Protein AF-A0A7R9AMR2-F1 (afdb_monomer)

Organism: Timema shepardi (NCBI:txid629360)

pLDDT: mean 73.31, std 17.46, range [28.94, 96.31]

InterPro domains:
  IPR029526 PiggyBac transposable element-derived protein [PF13843] (117-168)
  IPR052638 PiggyBac transposable element-derived [PTHR47055] (2-168)

Radius of gyration: 31.3 Å; Cα contacts (8 Å, |Δi|>4): 90; chains: 1; bounding box: 68×80×59 Å

Sequence (169 aa):
MEAKVFMGPPANPLLSDEDSEDEDFINPDINHLSGNQLRATAELHTKHLQDTGIVSTITGEEDIPEGYLENVNTSDNENKSNRIKTITPCRKWQDMDLPLAPEPTWEQPEWLQNNYSPVEIFVMFFDNEVLELIVNCSNNYAFRKVTINDIKVFLGILLLRGYCSVPSY

Nearest PDB structures (foldseek):
  7odt-assembly1_a  TM=2.316E-01  e=4.210E+00  Homo sapiens

Structure (mmCIF, N/CA/C/O backbone):
data_AF-A0A7R9AMR2-F1
#
_entry.id   AF-A0A7R9AMR2-F1
#
loop_
_atom_site.group_PDB
_atom_site.id
_atom_site.type_symbol
_atom_site.label_atom_id
_atom_site.label_alt_id
_atom_site.label_comp_id
_atom_site.label_asym_id
_atom_site.label_entity_id
_atom_site.label_seq_id
_atom_site.pdbx_PDB_ins_code
_atom_site.Cartn_x
_atom_site.Cartn_y
_atom_site.Cartn_z
_atom_site.occupancy
_atom_site.B_iso_or_equiv
_atom_site.auth_seq_id
_atom_site.auth_comp_id
_atom_site.auth_asym_id
_atom_site.auth_atom_id
_atom_site.pdbx_PDB_model_num
ATOM 1 N N . MET A 1 1 ? -24.934 43.532 9.612 1.00 58.25 1 MET A N 1
ATOM 2 C CA . MET A 1 1 ? -23.864 43.409 10.622 1.00 58.25 1 MET A CA 1
ATOM 3 C C . MET A 1 1 ? -22.791 42.527 10.025 1.00 58.25 1 MET A C 1
ATOM 5 O O . MET A 1 1 ? -23.115 41.436 9.580 1.00 58.25 1 MET A O 1
ATOM 9 N N . GLU A 1 2 ? -21.569 43.036 9.918 1.00 75.38 2 GLU A N 1
ATOM 10 C CA . GLU A 1 2 ? -20.408 42.264 9.465 1.00 75.38 2 GLU A CA 1
ATOM 11 C C . GLU A 1 2 ? -19.606 41.903 10.719 1.00 75.38 2 GLU A C 1
ATOM 13 O O . GLU A 1 2 ? -19.231 42.798 11.484 1.00 75.38 2 GLU A O 1
ATOM 18 N N . ALA A 1 3 ? -19.402 40.608 10.946 1.00 77.12 3 ALA A N 1
ATOM 19 C CA . ALA A 1 3 ? -18.581 40.084 12.028 1.00 77.12 3 ALA A CA 1
ATOM 20 C C . ALA A 1 3 ? -17.415 39.313 11.409 1.00 77.12 3 ALA A C 1
ATOM 22 O O . ALA A 1 3 ? -17.620 38.496 10.511 1.00 77.12 3 ALA A O 1
ATOM 23 N N . LYS A 1 4 ? -16.196 39.611 11.853 1.00 84.06 4 LYS A N 1
ATOM 24 C CA . LYS A 1 4 ? -14.975 38.917 11.441 1.00 84.06 4 LYS A CA 1
ATOM 25 C C . LYS A 1 4 ? -14.335 38.298 12.666 1.00 84.06 4 LYS A C 1
ATOM 27 O O . LYS A 1 4 ? -14.217 38.964 13.688 1.00 84.06 4 LYS A O 1
ATOM 32 N N . VAL A 1 5 ? -13.941 37.041 12.545 1.00 82.81 5 VAL A N 1
ATOM 33 C CA . VAL A 1 5 ? -13.196 36.320 13.576 1.00 82.81 5 VAL A CA 1
ATOM 34 C C . VAL A 1 5 ? -11.755 36.224 13.104 1.00 82.81 5 VAL A C 1
ATOM 36 O O . VAL A 1 5 ? -11.506 35.792 11.979 1.00 82.81 5 VAL A O 1
ATOM 39 N N . PHE A 1 6 ? -10.824 36.660 13.943 1.00 83.50 6 PHE A N 1
ATOM 40 C CA . PHE A 1 6 ? -9.390 36.546 13.708 1.00 83.50 6 PHE A CA 1
ATOM 41 C C . PHE A 1 6 ? -8.820 35.529 14.689 1.00 83.50 6 PHE A C 1
ATOM 43 O O . PHE A 1 6 ? -9.077 35.632 15.881 1.00 83.50 6 PHE A O 1
ATOM 50 N N . MET A 1 7 ? -8.060 34.552 14.197 1.00 84.94 7 MET A N 1
ATOM 51 C CA . MET A 1 7 ? -7.305 33.623 15.041 1.00 84.94 7 MET A CA 1
ATOM 52 C C . MET A 1 7 ? -5.827 34.012 15.014 1.00 84.94 7 MET A C 1
ATOM 54 O O . MET A 1 7 ? -5.264 34.256 13.944 1.00 84.94 7 MET A O 1
ATOM 58 N N . GLY A 1 8 ? -5.215 34.100 16.190 1.00 82.12 8 GLY A N 1
ATOM 59 C CA . GLY A 1 8 ? -3.789 34.334 16.365 1.00 82.12 8 GLY A CA 1
ATOM 60 C C . GLY A 1 8 ? -2.956 33.097 16.011 1.00 82.12 8 GLY A C 1
ATOM 61 O O . GLY A 1 8 ? -3.486 31.991 15.886 1.00 82.12 8 GLY A O 1
ATOM 62 N N . PRO A 1 9 ? -1.634 33.255 15.837 1.00 83.00 9 PRO A N 1
ATOM 63 C CA . PRO A 1 9 ? -0.752 32.116 15.625 1.00 83.00 9 PRO A CA 1
ATOM 64 C C . PRO A 1 9 ? -0.742 31.194 16.863 1.00 83.00 9 PRO A C 1
ATOM 66 O O . PRO A 1 9 ? -0.790 31.687 17.994 1.00 83.00 9 PRO A O 1
ATOM 69 N N . PRO A 1 10 ? -0.642 29.864 16.685 1.00 80.12 10 PRO A N 1
ATOM 70 C CA . PRO A 1 10 ? -0.547 28.931 17.803 1.00 80.12 10 PRO A CA 1
ATOM 71 C C . PRO A 1 10 ? 0.753 29.148 18.594 1.00 80.12 10 PRO A C 1
ATOM 73 O O . PRO A 1 10 ? 1.783 29.528 18.036 1.00 80.12 10 PRO A O 1
ATOM 76 N N . ALA A 1 11 ? 0.728 28.855 19.898 1.00 79.44 11 ALA A N 1
ATOM 77 C CA . ALA A 1 11 ? 1.858 29.103 20.804 1.00 79.44 11 ALA A CA 1
ATOM 78 C C . ALA A 1 11 ? 3.147 28.348 20.422 1.00 79.44 11 ALA A C 1
ATOM 80 O O . ALA A 1 11 ? 4.248 28.826 20.693 1.00 79.44 11 ALA A O 1
ATOM 81 N N . ASN A 1 12 ? 3.023 27.173 19.795 1.00 77.94 12 ASN A N 1
ATOM 82 C CA . ASN A 1 12 ? 4.152 26.443 19.228 1.00 77.94 12 ASN A CA 1
ATOM 83 C C . ASN A 1 12 ? 3.780 25.869 17.849 1.00 77.94 12 ASN A C 1
ATOM 85 O O . ASN A 1 12 ? 3.065 24.868 17.791 1.00 77.94 12 ASN A O 1
ATOM 89 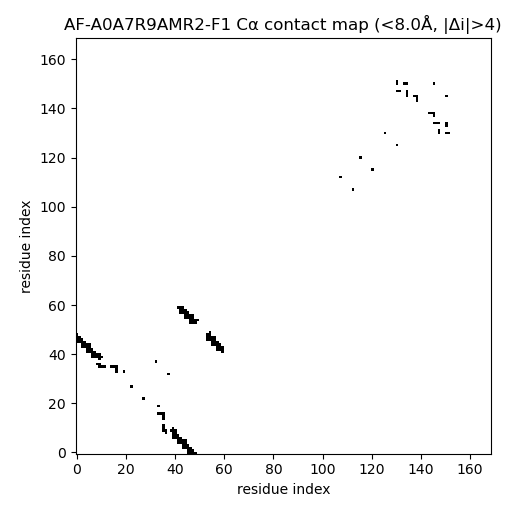N N . PRO A 1 13 ? 4.270 26.458 16.746 1.00 68.12 13 PRO A N 1
ATOM 90 C CA . PRO A 1 13 ? 3.924 26.027 15.393 1.00 68.12 13 PRO A CA 1
ATOM 91 C C . PRO A 1 13 ? 4.578 24.698 14.983 1.00 68.12 13 PRO A C 1
ATOM 93 O O . PRO A 1 13 ? 4.214 24.142 13.956 1.00 68.12 13 PRO A O 1
ATOM 96 N N . LEU A 1 14 ? 5.554 24.197 15.750 1.00 68.19 14 LEU A N 1
ATOM 97 C CA . LEU A 1 14 ? 6.282 22.960 15.439 1.00 68.19 14 LEU A CA 1
ATOM 98 C C . LEU A 1 14 ? 5.708 21.725 16.139 1.00 68.19 14 LEU A C 1
ATOM 100 O O . LEU A 1 14 ? 6.171 20.612 15.901 1.00 68.19 14 LEU A O 1
ATOM 104 N N . LEU A 1 15 ? 4.741 21.912 17.036 1.00 68.06 15 LEU A N 1
ATOM 105 C CA . LEU A 1 15 ? 4.097 20.813 17.736 1.00 68.06 15 LEU A CA 1
ATOM 106 C C . LEU A 1 15 ? 2.934 20.332 16.855 1.00 68.06 15 LEU A C 1
ATOM 108 O O . LEU A 1 15 ? 1.865 20.932 16.862 1.00 68.06 15 LEU A O 1
ATOM 112 N N . SER A 1 16 ? 3.173 19.310 16.036 1.00 66.88 16 SER A N 1
ATOM 113 C CA . SER A 1 16 ? 2.103 18.611 15.312 1.00 66.88 16 SER A CA 1
ATOM 114 C C . SER A 1 16 ? 1.382 17.679 16.282 1.00 66.88 16 SER A C 1
ATOM 116 O O . SER A 1 16 ? 2.002 17.113 17.185 1.00 66.88 16 SER A O 1
ATOM 118 N N . ASP A 1 17 ? 0.071 17.557 16.123 1.00 65.31 17 ASP A N 1
ATOM 119 C CA . ASP A 1 17 ? -0.770 16.623 16.866 1.00 65.31 17 ASP A CA 1
ATOM 120 C C . ASP A 1 17 ? -0.744 15.201 16.286 1.00 65.31 17 ASP A C 1
ATOM 122 O O . ASP A 1 17 ? -1.507 14.359 16.746 1.00 65.31 17 ASP A O 1
ATOM 126 N N . GLU A 1 18 ? 0.164 14.920 15.338 1.00 61.72 18 GLU A N 1
ATOM 127 C CA . GLU A 1 18 ? 0.418 13.606 14.712 1.00 61.72 18 GLU A CA 1
ATOM 128 C C . GLU A 1 18 ? -0.779 13.020 13.931 1.00 61.72 18 GLU A C 1
ATOM 130 O O . GLU A 1 18 ? -0.610 12.052 13.197 1.00 61.72 18 GLU A O 1
ATOM 135 N N . ASP A 1 19 ? -1.951 13.652 14.036 1.00 62.19 19 ASP A N 1
ATOM 136 C CA . ASP A 1 19 ? -3.226 13.310 13.390 1.00 62.19 19 ASP A CA 1
ATOM 137 C C . ASP A 1 19 ? -3.656 14.403 12.390 1.00 62.19 19 ASP A C 1
ATOM 139 O O . ASP A 1 19 ? -4.836 14.606 12.110 1.00 62.19 19 ASP A O 1
ATOM 143 N N . SER A 1 20 ? -2.687 15.174 11.886 1.00 62.81 20 SER A N 1
ATOM 144 C CA . SER A 1 20 ? -2.932 16.186 10.860 1.00 62.81 20 SER A CA 1
ATOM 145 C C . SER A 1 20 ? -3.236 15.472 9.534 1.00 62.81 20 SER A C 1
ATOM 147 O O . SER A 1 20 ? -2.357 14.819 8.967 1.00 62.81 20 SER A O 1
ATOM 149 N N . GLU A 1 21 ? -4.491 15.557 9.081 1.00 61.97 21 GLU A N 1
ATOM 150 C CA . GLU A 1 21 ? -4.946 15.071 7.770 1.00 61.97 21 GLU A CA 1
ATOM 151 C C . GLU A 1 21 ? -4.098 15.661 6.623 1.00 61.97 21 GLU A C 1
ATOM 153 O O . GLU A 1 21 ? -3.382 16.651 6.783 1.00 61.97 21 GLU A O 1
ATOM 158 N N . ASP A 1 22 ? -4.143 15.023 5.455 1.00 61.09 22 ASP A N 1
ATOM 159 C CA . ASP A 1 22 ? -3.392 15.398 4.262 1.00 61.09 22 ASP A CA 1
ATOM 160 C C . ASP A 1 22 ? -3.642 16.859 3.852 1.00 61.09 22 ASP A C 1
ATOM 162 O O . ASP A 1 22 ? -4.702 17.233 3.366 1.00 61.09 22 ASP A O 1
ATOM 166 N N . GLU A 1 23 ? -2.609 17.693 3.992 1.00 58.09 23 GLU A N 1
ATOM 167 C CA . GLU A 1 23 ? -2.576 19.129 3.653 1.00 58.09 23 GLU A CA 1
ATOM 168 C C . GLU A 1 23 ? -2.776 19.435 2.144 1.00 58.09 23 GLU A C 1
ATOM 170 O O . GLU A 1 23 ? -2.583 20.566 1.694 1.00 58.09 23 GLU A O 1
ATOM 175 N N . ASP A 1 24 ? -3.171 18.447 1.333 1.00 58.19 24 ASP A N 1
ATOM 176 C CA . ASP A 1 24 ? -3.427 18.585 -0.107 1.00 58.19 24 ASP A CA 1
ATOM 177 C C . ASP A 1 24 ? -4.809 19.210 -0.412 1.00 58.19 24 ASP A C 1
ATOM 179 O O . ASP A 1 24 ? -5.163 19.454 -1.575 1.00 58.19 24 ASP A O 1
ATOM 183 N N . PHE A 1 25 ? -5.600 19.541 0.615 1.00 56.69 25 PHE A N 1
ATOM 184 C CA . PHE A 1 25 ? -6.859 20.256 0.437 1.00 56.69 25 PHE A CA 1
ATOM 185 C C . PHE A 1 25 ? -6.627 21.741 0.127 1.00 56.69 25 PHE A C 1
ATOM 187 O O . PHE A 1 25 ? -6.327 22.566 0.984 1.00 56.69 25 PHE A O 1
ATOM 194 N N . ILE A 1 26 ? -6.899 22.112 -1.127 1.00 58.66 26 ILE A N 1
ATOM 195 C CA . ILE A 1 26 ? -6.907 23.497 -1.642 1.00 58.66 26 ILE A CA 1
ATOM 196 C C . ILE A 1 26 ? -7.871 24.420 -0.853 1.00 58.66 26 ILE A C 1
ATOM 198 O O . ILE A 1 26 ? -7.764 25.642 -0.941 1.00 58.66 26 ILE A O 1
ATOM 202 N N . ASN A 1 27 ? -8.785 23.853 -0.057 1.00 59.09 27 ASN A N 1
ATOM 203 C CA . ASN A 1 27 ? -9.607 24.562 0.920 1.00 59.09 27 ASN A CA 1
ATOM 204 C C . ASN A 1 27 ? -9.615 23.779 2.244 1.00 59.09 27 ASN A C 1
ATOM 206 O O . ASN A 1 27 ? -10.382 22.819 2.340 1.00 59.09 27 ASN A O 1
ATOM 210 N N . PRO A 1 28 ? -8.816 24.163 3.253 1.00 61.91 28 PRO A N 1
ATOM 211 C CA . PRO A 1 28 ? -8.928 23.573 4.582 1.00 61.91 28 PRO A CA 1
ATOM 212 C C . PRO A 1 28 ? -10.330 23.867 5.129 1.00 61.91 28 PRO A C 1
ATOM 214 O O . PRO A 1 28 ? -10.734 25.031 5.228 1.00 61.91 28 PRO A O 1
ATOM 217 N N . ASP A 1 29 ? -11.105 22.817 5.419 1.00 70.00 29 ASP A N 1
ATOM 218 C CA . ASP A 1 29 ? -12.397 22.976 6.082 1.00 70.00 29 ASP A CA 1
ATOM 219 C C . ASP A 1 29 ? -12.150 23.591 7.465 1.00 70.00 29 ASP A C 1
ATOM 221 O O . ASP A 1 29 ? -11.305 23.129 8.228 1.00 70.00 29 ASP A O 1
ATOM 225 N N . ILE A 1 30 ? -12.899 24.637 7.815 1.00 71.62 30 ILE A N 1
ATOM 226 C CA . ILE A 1 30 ? -12.795 25.279 9.131 1.00 71.62 30 ILE A CA 1
ATOM 227 C C . ILE A 1 30 ? -13.184 24.333 10.274 1.00 71.62 30 ILE A C 1
ATOM 229 O O . ILE A 1 30 ? -12.869 24.599 11.433 1.00 71.62 30 ILE A O 1
ATOM 233 N N . ASN A 1 31 ? -13.855 23.225 9.962 1.00 73.75 31 ASN A N 1
ATOM 234 C CA . ASN A 1 31 ? -14.138 22.177 10.933 1.00 73.75 31 ASN A CA 1
ATOM 235 C C . ASN A 1 31 ? -12.912 21.295 11.243 1.00 73.75 31 ASN A C 1
ATOM 237 O O . ASN A 1 31 ? -12.967 20.532 12.203 1.00 73.75 31 ASN A O 1
ATOM 241 N N . HIS A 1 32 ? -11.836 21.375 10.452 1.00 73.75 32 HIS A N 1
ATOM 242 C CA . HIS A 1 32 ? -10.655 20.504 10.528 1.00 73.75 32 HIS A CA 1
ATOM 243 C C . HIS A 1 32 ? -9.415 21.299 10.989 1.00 73.75 32 HIS A C 1
ATOM 245 O O . HIS A 1 32 ? -8.350 21.256 10.380 1.00 73.75 32 HIS A O 1
ATOM 251 N N . LEU A 1 33 ? -9.559 22.081 12.064 1.00 76.88 33 LEU A N 1
ATOM 252 C CA . LEU A 1 33 ? -8.434 22.780 12.695 1.00 76.88 33 LEU A CA 1
ATOM 253 C C . LEU A 1 33 ? -7.704 21.844 13.662 1.00 76.88 33 LEU A C 1
ATOM 255 O O . LEU A 1 33 ? -8.344 21.155 14.460 1.00 76.88 33 LEU A O 1
ATOM 259 N N . SER A 1 34 ? -6.371 21.883 13.656 1.00 76.56 34 SER A N 1
ATOM 260 C CA . SER A 1 34 ? -5.561 21.087 14.583 1.00 76.56 34 SER A CA 1
ATOM 261 C C . SER A 1 34 ? -5.816 21.491 16.035 1.00 76.56 34 SER A C 1
ATOM 263 O O . SER A 1 34 ? -6.211 22.626 16.343 1.00 76.56 34 SER A O 1
ATOM 265 N N . GLY A 1 35 ? -5.528 20.589 16.975 1.00 78.12 35 GLY A N 1
ATOM 266 C CA . GLY A 1 35 ? -5.735 20.862 18.400 1.00 78.12 35 GLY A CA 1
ATOM 267 C C . GLY A 1 35 ? -4.987 22.113 18.887 1.00 78.12 35 GLY A C 1
ATOM 268 O O . GLY A 1 35 ? -5.453 22.816 19.787 1.00 78.12 35 GLY A O 1
ATOM 269 N N . ASN A 1 36 ? -3.850 22.433 18.263 1.00 79.25 36 ASN A N 1
ATOM 270 C CA . ASN A 1 36 ? -3.059 23.621 18.578 1.00 79.25 36 ASN A CA 1
ATOM 271 C C . ASN A 1 36 ? -3.626 24.911 17.972 1.00 79.25 36 ASN A C 1
ATOM 273 O O . ASN A 1 36 ? -3.496 25.964 18.595 1.00 79.25 36 ASN A O 1
ATOM 277 N N . GLN A 1 37 ? -4.286 24.841 16.815 1.00 81.81 37 GLN A N 1
ATOM 278 C CA . GLN A 1 37 ? -5.001 25.978 16.229 1.00 81.81 37 GLN A CA 1
ATOM 279 C C . GLN A 1 37 ? -6.270 26.310 17.022 1.00 81.81 37 GLN A C 1
ATOM 281 O O . GLN A 1 37 ? -6.527 27.479 17.289 1.00 81.81 37 GLN A O 1
ATOM 286 N N . LEU A 1 38 ? -7.011 25.299 17.492 1.00 83.25 38 LEU A N 1
ATOM 287 C CA . LEU A 1 38 ? -8.207 25.502 18.326 1.00 83.25 38 LEU A CA 1
ATOM 288 C C . LEU A 1 38 ? -7.906 26.151 19.682 1.00 83.25 38 LEU A C 1
ATOM 290 O O . LEU A 1 38 ? -8.771 26.788 20.277 1.00 83.25 38 LEU A O 1
ATOM 294 N N . ARG A 1 39 ? -6.687 25.963 20.194 1.00 83.75 39 ARG A N 1
ATOM 295 C CA . ARG A 1 39 ? -6.221 26.571 21.448 1.00 83.75 39 ARG A CA 1
ATOM 296 C C . ARG A 1 39 ? -5.579 27.942 21.248 1.00 83.75 39 ARG A C 1
ATOM 298 O O . ARG A 1 39 ? -5.179 28.554 22.238 1.00 83.75 39 ARG A O 1
ATOM 305 N N . ALA A 1 40 ? -5.432 28.404 20.007 1.00 84.81 40 ALA A N 1
ATOM 306 C CA . ALA A 1 40 ? -4.903 29.728 19.734 1.00 84.81 40 ALA A CA 1
ATOM 307 C C . ALA A 1 40 ? -5.896 30.807 20.187 1.00 84.81 40 ALA A C 1
ATOM 309 O O . ALA A 1 40 ? -7.106 30.588 20.262 1.00 84.81 40 ALA A O 1
ATOM 310 N N . THR A 1 41 ? -5.375 31.988 20.505 1.00 85.31 41 THR A N 1
ATOM 311 C CA . THR A 1 41 ? -6.209 33.136 20.860 1.00 85.31 41 THR A C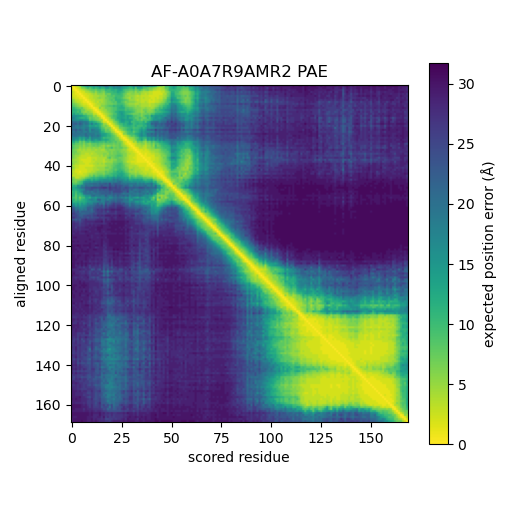A 1
ATOM 312 C C . THR A 1 41 ? -7.062 33.550 19.663 1.00 85.31 41 THR A C 1
ATOM 314 O O . THR A 1 41 ? -6.603 33.503 18.521 1.00 85.31 41 THR A O 1
ATOM 317 N N . ALA A 1 42 ? -8.307 33.957 19.905 1.00 85.25 42 ALA A N 1
ATOM 318 C CA . ALA A 1 42 ? -9.203 34.426 18.856 1.00 85.25 42 ALA A CA 1
ATOM 319 C C . ALA A 1 42 ? -9.888 35.733 19.265 1.00 85.25 42 ALA A C 1
ATOM 321 O O . ALA A 1 42 ? -10.319 35.888 20.406 1.00 85.25 42 ALA A O 1
ATOM 322 N N . GLU A 1 43 ? -10.005 36.656 18.316 1.00 84.69 43 GLU A N 1
ATOM 323 C CA . GLU A 1 43 ? -10.591 37.980 18.495 1.00 84.69 43 GLU A CA 1
ATOM 324 C C . GLU A 1 43 ? -11.828 38.132 17.605 1.00 84.69 43 GLU A C 1
ATOM 326 O O . GLU A 1 43 ? -11.815 37.806 16.412 1.00 84.69 43 GLU A O 1
ATOM 331 N N . LEU A 1 44 ? -12.915 38.653 18.181 1.00 82.00 44 LEU A N 1
ATOM 332 C CA . LEU A 1 44 ? -14.135 38.973 17.443 1.00 82.00 44 LEU A CA 1
ATOM 333 C C . LEU A 1 44 ? -14.160 40.465 17.108 1.00 82.00 44 LEU A C 1
ATOM 335 O O . LEU A 1 44 ? -14.158 41.321 17.990 1.00 82.00 44 LEU A O 1
ATOM 339 N N . HIS A 1 45 ? -14.233 40.773 15.816 1.00 81.69 45 HIS A N 1
ATOM 340 C CA . HIS A 1 45 ? -14.387 42.126 15.299 1.00 81.69 45 HIS A CA 1
ATOM 341 C C . HIS A 1 45 ? -15.811 42.293 14.786 1.00 81.69 45 HIS A C 1
ATOM 343 O O . HIS A 1 45 ? -16.179 41.733 13.750 1.00 81.69 45 HIS A O 1
ATOM 349 N N . THR A 1 46 ? -16.615 43.099 15.474 1.00 79.62 46 THR A N 1
ATOM 350 C CA . THR A 1 46 ? -17.963 43.442 15.004 1.00 79.62 46 THR A CA 1
ATOM 351 C C . THR A 1 46 ? -18.026 44.900 14.576 1.00 79.62 46 THR A C 1
ATOM 353 O O . THR A 1 46 ? -17.464 45.789 15.217 1.00 79.62 46 THR A O 1
ATOM 356 N N . LYS A 1 47 ? -18.710 45.156 13.457 1.00 72.31 47 LYS A N 1
ATOM 357 C CA . LYS A 1 47 ? -19.098 46.510 13.052 1.00 72.31 47 LYS A CA 1
ATOM 358 C C . LYS A 1 47 ? -20.576 46.697 13.361 1.00 72.31 47 LYS A C 1
ATOM 360 O O . LYS A 1 47 ? -21.425 46.078 12.708 1.00 72.31 47 LYS A O 1
ATOM 365 N N . HIS A 1 48 ? -20.879 47.552 14.332 1.00 67.19 48 HIS A N 1
ATOM 366 C CA . HIS A 1 48 ? -22.247 47.945 14.647 1.00 67.19 48 HIS A CA 1
ATOM 367 C C . HIS A 1 48 ? -22.494 49.372 14.147 1.00 67.19 48 HIS A C 1
ATOM 369 O O . HIS A 1 48 ? -21.689 50.275 14.377 1.00 67.19 48 HIS A O 1
ATOM 375 N N . LEU A 1 49 ? -23.589 49.560 13.410 1.00 55.25 49 LEU A N 1
ATOM 376 C CA . LEU A 1 49 ? -24.017 50.876 12.950 1.00 55.25 49 LEU A CA 1
ATOM 377 C C . LEU A 1 49 ? -24.884 51.489 14.048 1.00 55.25 49 LEU A C 1
ATOM 379 O O . LEU A 1 49 ? -25.944 50.947 14.349 1.00 55.25 49 LEU A O 1
ATOM 383 N N . GLN A 1 50 ? -24.427 52.590 14.635 1.00 58.69 50 GLN A N 1
ATOM 384 C CA . GLN A 1 50 ? -25.239 53.431 15.513 1.00 58.69 50 GLN A CA 1
ATOM 385 C C . GLN A 1 50 ? -25.630 54.702 14.747 1.00 58.69 50 GLN A C 1
ATOM 387 O O . GLN A 1 50 ? -24.963 55.069 13.777 1.00 58.69 50 GLN A O 1
ATOM 392 N N . ASP A 1 51 ? -26.680 55.402 15.183 1.00 54.72 51 ASP A N 1
ATOM 393 C CA . ASP A 1 51 ? -27.197 56.615 14.517 1.00 54.72 51 ASP A CA 1
ATOM 394 C C . ASP A 1 51 ? -26.163 57.762 14.398 1.00 54.72 51 ASP A C 1
ATOM 396 O O . ASP A 1 51 ? -26.387 58.738 13.685 1.00 54.72 51 ASP A O 1
ATOM 400 N N . THR A 1 52 ? -25.004 57.643 15.056 1.00 56.16 52 THR A N 1
ATOM 401 C CA . THR A 1 52 ? -23.890 58.604 15.030 1.00 56.16 52 THR A CA 1
ATOM 402 C C . THR A 1 52 ? -22.664 58.143 14.225 1.00 56.16 52 THR A C 1
ATOM 404 O O . THR A 1 52 ? -21.707 58.909 14.103 1.00 56.16 52 THR A O 1
ATOM 407 N N . GLY A 1 53 ? -22.667 56.934 13.646 1.00 54.69 53 GLY A N 1
ATOM 408 C CA . GLY A 1 53 ? -21.567 56.406 12.825 1.00 54.69 53 GLY A CA 1
ATOM 409 C C . GLY A 1 53 ? -21.283 54.908 13.010 1.00 54.69 53 GLY A C 1
ATOM 410 O O . GLY A 1 53 ? -21.989 54.192 13.719 1.00 54.69 53 GLY A O 1
ATOM 411 N N . ILE A 1 54 ? -20.233 54.412 12.340 1.00 54.34 54 ILE A N 1
ATOM 412 C CA . ILE A 1 54 ? -19.776 53.013 12.437 1.00 54.34 54 ILE A CA 1
ATOM 413 C C . ILE A 1 54 ? -18.825 52.884 13.632 1.00 54.34 54 ILE A C 1
ATOM 415 O O . ILE A 1 54 ? -17.750 53.482 13.619 1.00 54.34 54 ILE A O 1
ATOM 419 N N . VAL A 1 55 ? -19.186 52.071 14.627 1.00 57.78 55 VAL A N 1
ATOM 420 C CA . VAL A 1 55 ? -18.315 51.734 15.764 1.00 57.78 55 VAL A CA 1
ATOM 421 C C . VAL A 1 55 ? -17.775 50.316 15.561 1.00 57.78 55 VAL A C 1
ATOM 423 O O . VAL A 1 55 ? -18.544 49.368 15.382 1.00 57.78 55 VAL A O 1
ATOM 426 N N . SER A 1 56 ? -16.447 50.176 15.531 1.00 57.22 56 SER A N 1
ATOM 427 C CA . SER A 1 56 ? -15.754 48.884 15.489 1.00 57.22 56 SER A CA 1
ATOM 428 C C . SER A 1 56 ? -15.346 48.472 16.899 1.00 57.22 56 SER A C 1
ATOM 430 O O . SER A 1 56 ? -14.548 49.168 17.525 1.00 57.22 56 SER A O 1
ATOM 432 N N . THR A 1 57 ? -15.861 47.343 17.376 1.00 62.81 57 THR A N 1
ATOM 433 C CA . THR A 1 57 ? -15.501 46.775 18.681 1.00 62.81 57 THR A CA 1
ATOM 434 C C . THR A 1 57 ? -14.641 45.536 18.455 1.00 62.81 57 THR A C 1
ATOM 436 O O . THR A 1 57 ? -15.052 44.631 17.724 1.00 62.81 57 THR A O 1
ATOM 439 N N . ILE A 1 58 ? -13.449 45.529 19.056 1.00 59.66 58 ILE A N 1
ATOM 440 C CA . ILE A 1 58 ? -12.522 44.393 19.110 1.00 59.66 58 ILE A CA 1
ATOM 441 C C . ILE A 1 58 ? -12.636 43.828 20.522 1.00 59.66 58 ILE A C 1
ATOM 443 O O . ILE A 1 58 ? -12.416 44.557 21.486 1.00 59.66 58 ILE A O 1
ATOM 447 N N . THR A 1 59 ? -13.044 42.570 20.651 1.00 61.91 59 THR A N 1
ATOM 448 C CA . THR A 1 59 ? -13.148 41.900 21.952 1.00 61.91 59 THR A CA 1
ATOM 449 C C . THR A 1 59 ? -12.054 40.843 22.030 1.00 61.91 59 THR A C 1
ATOM 451 O O . THR A 1 59 ? -12.163 39.795 21.396 1.00 61.91 59 THR A O 1
ATOM 454 N N . GLY A 1 60 ? -10.994 41.155 22.775 1.00 53.66 60 GLY A N 1
ATOM 455 C CA . GLY A 1 60 ? -9.871 40.274 23.083 1.00 53.66 60 GLY A CA 1
ATOM 456 C C . GLY A 1 60 ? -9.332 40.657 24.459 1.00 53.66 60 GLY A C 1
ATOM 457 O O . GLY A 1 60 ? -8.809 41.752 24.613 1.00 53.66 60 GLY A O 1
ATOM 458 N N . GLU A 1 61 ? -9.569 39.794 25.450 1.00 56.56 61 GLU A N 1
ATOM 459 C CA . GLU A 1 61 ? -9.056 39.876 26.830 1.00 56.56 61 GLU A CA 1
ATOM 460 C C . GLU A 1 61 ? -9.061 41.271 27.494 1.00 56.56 61 GLU A C 1
ATOM 462 O O . GLU A 1 61 ? -8.030 41.813 27.876 1.00 56.56 61 GLU A O 1
ATOM 467 N N . GLU A 1 62 ? -10.252 41.814 27.737 1.00 43.66 62 GLU A N 1
ATOM 468 C CA . GLU A 1 62 ? -10.509 42.653 28.913 1.00 43.66 62 GLU A CA 1
ATOM 469 C C . GLU A 1 62 ? -11.826 42.168 29.525 1.00 43.66 62 GLU A C 1
ATOM 471 O O . GLU A 1 62 ? -12.752 41.813 28.788 1.00 43.66 62 GLU A O 1
ATOM 476 N N . ASP A 1 63 ? -11.860 42.068 30.858 1.00 43.19 63 ASP A N 1
ATOM 477 C CA . ASP A 1 63 ? -12.980 41.560 31.653 1.00 43.19 63 ASP A CA 1
ATOM 478 C C . ASP A 1 63 ? -14.330 41.979 31.065 1.00 43.19 63 ASP A C 1
ATOM 480 O O . ASP A 1 63 ? -14.600 43.164 30.868 1.00 43.19 63 ASP A O 1
ATOM 484 N N . ILE A 1 64 ? -15.183 40.989 30.791 1.00 43.47 64 ILE A N 1
ATOM 485 C CA . ILE A 1 64 ? -16.556 41.194 30.328 1.00 43.47 64 ILE A CA 1
ATOM 486 C C . ILE A 1 64 ? -17.223 42.186 31.295 1.00 43.47 64 ILE A C 1
ATOM 488 O O . ILE A 1 64 ? -17.410 41.832 32.461 1.00 43.47 64 ILE A O 1
ATOM 492 N N . PRO A 1 65 ? -17.615 43.403 30.865 1.00 38.28 65 PRO A N 1
ATOM 493 C CA . PRO A 1 65 ? -18.350 44.297 31.738 1.00 38.28 65 PRO A CA 1
ATOM 494 C C . PRO A 1 65 ? -19.688 43.640 32.071 1.00 38.28 65 PRO A C 1
ATOM 496 O O . PRO A 1 65 ? -20.506 43.358 31.190 1.00 38.28 65 PRO A O 1
ATOM 499 N N . GLU A 1 66 ? -19.869 43.375 33.360 1.00 41.97 66 GLU A N 1
ATOM 500 C CA . GLU A 1 66 ? -21.030 42.785 34.022 1.00 41.97 66 GLU A CA 1
ATOM 501 C C . GLU A 1 66 ? -22.257 43.712 33.881 1.00 41.97 66 GLU A C 1
ATOM 503 O O . GLU A 1 66 ? -22.696 44.351 34.830 1.00 41.97 66 GLU A O 1
ATOM 508 N N . GLY A 1 67 ? -22.764 43.883 32.654 1.00 37.50 67 GLY A N 1
ATOM 509 C CA . GLY A 1 67 ? -23.771 44.911 32.359 1.00 37.50 67 GLY A CA 1
ATOM 510 C C . GLY A 1 67 ? -24.629 44.718 31.107 1.00 37.50 67 GLY A C 1
ATOM 511 O O . GLY A 1 67 ? -25.502 45.543 30.864 1.00 37.50 67 GLY A O 1
ATOM 512 N N . TYR A 1 68 ? -24.450 43.648 30.322 1.00 38.12 68 TYR A N 1
ATOM 513 C CA . TYR A 1 68 ? -25.288 43.385 29.132 1.00 38.12 68 TYR A CA 1
ATOM 514 C C . TYR A 1 68 ? -26.287 42.233 29.294 1.00 38.12 68 TYR A C 1
ATOM 516 O O . TYR A 1 68 ? -26.821 41.728 28.308 1.00 38.12 68 TYR A O 1
ATOM 524 N N . LEU A 1 69 ? -26.594 41.842 30.530 1.00 41.84 69 LEU A N 1
ATOM 525 C CA . LEU A 1 69 ? -27.717 40.954 30.818 1.00 41.84 69 LEU A CA 1
ATOM 526 C C . LEU A 1 69 ? -28.775 41.695 31.631 1.00 41.84 69 LEU A C 1
ATOM 528 O O . LEU A 1 69 ? -28.880 41.502 32.833 1.00 41.84 69 LEU A O 1
ATOM 532 N N . GLU A 1 70 ? -29.586 42.507 30.959 1.00 36.06 70 GLU A N 1
ATOM 533 C CA . GLU A 1 70 ? -30.908 42.891 31.456 1.00 36.06 70 GLU A CA 1
ATOM 534 C C . GLU A 1 70 ? -31.875 42.995 30.268 1.00 36.06 70 GLU A C 1
ATOM 536 O O . GLU A 1 70 ? -31.509 43.510 29.218 1.00 36.06 70 GLU A O 1
ATOM 541 N N . ASN A 1 71 ? -33.142 42.593 30.308 1.00 40.94 71 ASN A N 1
ATOM 542 C CA . ASN A 1 71 ? -33.983 41.854 31.252 1.00 40.94 71 ASN A CA 1
ATOM 543 C C . ASN A 1 71 ? -35.323 41.705 30.514 1.00 40.94 71 ASN A C 1
ATOM 545 O O . ASN A 1 71 ? -35.820 42.719 30.030 1.00 40.94 71 ASN A O 1
ATOM 549 N N . VAL A 1 72 ? -35.968 40.532 30.471 1.00 28.94 72 VAL A N 1
ATOM 550 C CA . VAL A 1 72 ? -37.425 40.493 30.230 1.00 28.94 72 VAL A CA 1
ATOM 551 C C . VAL A 1 72 ? -38.088 39.417 31.097 1.00 28.94 72 VAL A C 1
ATOM 553 O O . VAL A 1 72 ? -38.112 38.235 30.767 1.00 28.94 72 VAL A O 1
ATOM 556 N N . ASN A 1 73 ? -38.692 39.936 32.169 1.00 32.03 73 ASN A N 1
ATOM 557 C CA . ASN A 1 73 ? -39.854 39.458 32.919 1.00 32.03 73 ASN A CA 1
ATOM 558 C C . ASN A 1 73 ? -39.651 38.367 33.976 1.00 32.03 73 ASN A C 1
ATOM 560 O O . ASN A 1 73 ? -40.022 37.206 33.813 1.00 32.03 73 ASN A O 1
ATOM 564 N N . THR A 1 74 ? -39.238 38.835 35.154 1.00 35.25 74 THR A N 1
ATOM 565 C CA . THR A 1 74 ? -39.664 38.292 36.445 1.00 35.25 74 THR A CA 1
ATOM 566 C C . THR A 1 74 ? -41.158 38.573 36.630 1.00 35.25 74 THR A C 1
ATOM 568 O O . THR A 1 74 ? -41.560 39.671 37.005 1.00 35.25 74 THR A O 1
ATOM 571 N N . SER A 1 75 ? -42.003 37.587 36.348 1.00 38.78 75 SER A N 1
ATOM 572 C CA . SER A 1 75 ? -43.252 37.441 37.091 1.00 38.78 75 SER A CA 1
ATOM 573 C C . SER A 1 75 ? -43.008 36.372 38.140 1.00 38.78 75 SER A C 1
ATOM 575 O O . SER A 1 75 ? -42.767 35.214 37.790 1.00 38.78 75 SER A O 1
ATOM 577 N N . ASP A 1 76 ? -43.035 36.801 39.399 1.00 42.53 76 ASP A N 1
ATOM 578 C CA . ASP A 1 76 ? -42.976 35.959 40.583 1.00 42.53 76 ASP A CA 1
ATOM 579 C C . ASP A 1 76 ? -43.944 34.786 40.438 1.00 42.53 76 ASP A C 1
ATOM 581 O O . ASP A 1 76 ? -45.163 34.933 40.504 1.00 42.53 76 ASP A O 1
ATOM 585 N N . ASN A 1 77 ? -43.391 33.603 40.210 1.00 35.88 77 ASN A N 1
ATOM 586 C CA . ASN A 1 77 ? -44.092 32.361 40.441 1.00 35.88 77 ASN A CA 1
ATOM 587 C C . ASN A 1 77 ? -43.077 31.368 40.981 1.00 35.88 77 ASN A C 1
ATOM 589 O O . ASN A 1 77 ? -42.130 30.978 40.296 1.00 35.88 77 ASN A O 1
ATOM 593 N N . GLU A 1 78 ? -43.294 30.995 42.238 1.00 44.66 78 GLU A N 1
ATOM 594 C CA . GLU A 1 78 ? -42.632 29.910 42.941 1.00 44.66 78 GLU A CA 1
ATOM 595 C C . GLU A 1 78 ? -42.769 28.605 42.149 1.00 44.66 78 GLU A C 1
ATOM 597 O O . GLU A 1 78 ? -43.635 27.776 42.408 1.00 44.66 78 GLU A O 1
ATOM 602 N N . ASN A 1 79 ? -41.897 28.387 41.176 1.00 38.31 79 ASN A N 1
ATOM 603 C CA . ASN A 1 79 ? -41.777 27.103 40.517 1.00 38.31 79 ASN A CA 1
ATOM 604 C C . ASN A 1 79 ? -40.374 26.592 40.779 1.00 38.31 79 ASN A C 1
ATOM 606 O O . ASN A 1 79 ? -39.391 27.070 40.214 1.00 38.31 79 ASN A O 1
ATOM 610 N N . LYS A 1 80 ? -40.315 25.617 41.695 1.00 48.44 80 LYS A N 1
ATOM 611 C CA . LYS A 1 80 ? -39.169 24.750 41.971 1.00 48.44 80 LYS A CA 1
ATOM 612 C C . LYS A 1 80 ? -38.492 24.382 40.652 1.00 48.44 80 LYS A C 1
ATOM 614 O O . LYS A 1 80 ? -38.933 23.471 39.953 1.00 48.44 80 LYS A O 1
ATOM 619 N N . SER A 1 81 ? -37.419 25.096 40.322 1.00 46.94 81 SER A N 1
AT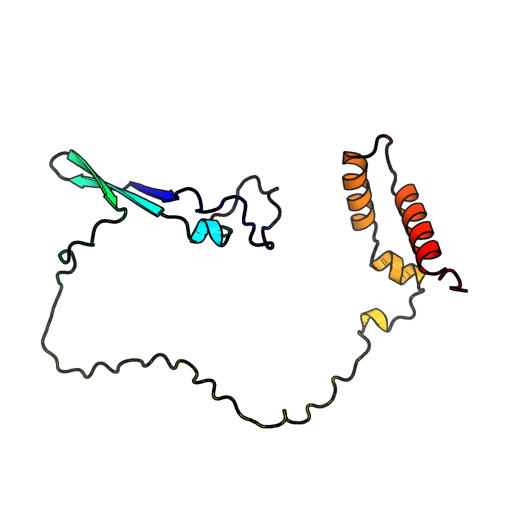OM 620 C CA . SER A 1 81 ? -36.551 24.741 39.211 1.00 46.94 81 SER A CA 1
ATOM 621 C C . SER A 1 81 ? -35.885 23.425 39.583 1.00 46.94 81 SER A C 1
ATOM 623 O O . SER A 1 81 ? -34.991 23.363 40.434 1.00 46.94 81 SER A O 1
ATOM 625 N N . ASN A 1 82 ? -36.399 22.344 39.001 1.00 49.22 82 ASN A N 1
ATOM 626 C CA . ASN A 1 82 ? -35.758 21.047 39.023 1.00 49.22 82 ASN A CA 1
ATOM 627 C C . ASN A 1 82 ? -34.409 21.220 38.333 1.00 49.22 82 ASN A C 1
ATOM 629 O O . ASN A 1 82 ? -34.318 21.169 37.109 1.00 49.22 82 ASN A O 1
ATOM 633 N N . ARG A 1 83 ? -33.361 21.449 39.133 1.00 56.50 83 ARG A N 1
ATOM 634 C CA . ARG A 1 83 ? -31.972 21.341 38.695 1.00 56.50 83 ARG A CA 1
ATOM 635 C C . ARG A 1 83 ? -31.833 19.990 38.005 1.00 56.50 83 ARG A C 1
ATOM 637 O O . ARG A 1 83 ? -31.816 18.957 38.678 1.00 56.50 83 ARG A O 1
ATOM 644 N N . ILE A 1 84 ? -31.756 20.000 36.677 1.00 59.22 84 ILE A N 1
ATOM 645 C CA . ILE A 1 84 ? -31.335 18.836 35.909 1.00 59.22 84 ILE A CA 1
ATOM 646 C C . ILE A 1 84 ? -29.888 18.613 36.326 1.00 59.22 84 ILE A C 1
ATOM 648 O O . ILE A 1 84 ? -28.978 19.324 35.909 1.00 59.22 84 ILE A O 1
ATOM 652 N N . LYS A 1 85 ? -29.693 17.677 37.256 1.00 64.50 85 LYS A N 1
ATOM 653 C CA . LYS A 1 85 ? -28.368 17.195 37.614 1.00 64.50 85 LYS A CA 1
ATOM 654 C C . LYS A 1 85 ? -27.849 16.501 36.366 1.00 64.50 85 LYS A C 1
ATOM 656 O O . LYS A 1 85 ? -28.389 15.466 35.982 1.00 64.50 85 LYS A O 1
ATOM 661 N N . THR A 1 86 ? -26.834 17.071 35.730 1.00 59.19 86 THR A N 1
ATOM 662 C CA . THR A 1 86 ? -25.986 16.314 34.817 1.00 59.19 86 THR A CA 1
ATOM 663 C C . THR A 1 86 ? -25.485 15.109 35.603 1.00 59.19 86 THR A C 1
ATOM 665 O O . THR A 1 86 ? -24.769 15.234 36.597 1.00 59.19 86 THR A O 1
ATOM 668 N N . ILE A 1 87 ? -25.978 13.925 35.241 1.00 64.62 87 ILE A N 1
ATOM 669 C CA . ILE A 1 87 ? -25.524 12.668 35.821 1.00 64.62 87 ILE A CA 1
ATOM 670 C C . ILE A 1 87 ? -24.142 12.442 35.221 1.00 64.62 87 ILE A C 1
ATOM 672 O O . ILE A 1 87 ? -24.000 11.785 34.196 1.00 64.62 87 ILE A O 1
ATOM 676 N N . THR A 1 88 ? -23.116 13.040 35.821 1.00 65.31 88 THR A N 1
ATOM 677 C CA . THR A 1 88 ? -21.742 12.626 35.562 1.00 65.31 88 THR A CA 1
ATOM 678 C C . THR A 1 88 ? -21.660 11.181 36.041 1.00 65.31 88 THR A C 1
ATOM 680 O O . THR A 1 88 ? -21.873 10.944 37.236 1.00 65.31 88 THR A O 1
ATOM 683 N N . PRO A 1 89 ? -21.434 10.192 35.156 1.00 71.88 89 PRO A N 1
ATOM 684 C CA . PRO A 1 89 ? -21.370 8.809 35.583 1.00 71.88 89 PRO A CA 1
ATOM 685 C C . PRO A 1 89 ? -20.216 8.688 36.574 1.00 71.88 89 PRO A C 1
ATOM 687 O O . PRO A 1 89 ? -19.046 8.849 36.225 1.00 71.88 89 PRO A O 1
ATOM 690 N N . CYS A 1 90 ? -20.555 8.449 37.838 1.00 68.00 90 CYS A N 1
ATOM 691 C CA . CYS A 1 90 ? -19.586 8.143 38.873 1.00 68.00 90 CYS A CA 1
ATOM 692 C C . CYS A 1 90 ? -19.015 6.762 38.544 1.00 68.00 90 CYS A C 1
ATOM 694 O O . CYS A 1 90 ? -19.579 5.738 38.928 1.00 68.00 90 CYS A O 1
ATOM 696 N N . ARG A 1 91 ? -17.929 6.737 37.763 1.00 77.50 91 ARG A N 1
ATOM 697 C CA . ARG A 1 91 ? -17.146 5.528 37.517 1.00 77.50 91 ARG A CA 1
ATOM 698 C C . ARG A 1 91 ? -16.481 5.158 38.833 1.00 77.50 91 ARG A C 1
ATOM 700 O O . ARG A 1 91 ? -15.507 5.779 39.248 1.00 77.50 91 ARG A O 1
ATOM 707 N N . LYS A 1 92 ? -17.066 4.189 39.527 1.00 81.56 92 LYS A N 1
ATOM 708 C CA . LYS A 1 92 ? -16.442 3.565 40.687 1.00 81.56 92 LYS A CA 1
ATOM 709 C C . LYS A 1 92 ? -15.606 2.413 40.163 1.00 81.56 92 LYS A C 1
ATOM 711 O O . LYS A 1 92 ? -16.146 1.536 39.496 1.00 81.56 92 LYS A O 1
ATOM 716 N N . TRP A 1 93 ? -14.311 2.437 40.455 1.00 83.12 93 TRP A N 1
ATOM 717 C CA . TRP A 1 93 ? -13.472 1.262 40.276 1.00 83.12 93 TRP A CA 1
ATOM 718 C C . TRP A 1 93 ? -14.067 0.126 41.107 1.00 83.12 93 TRP A C 1
ATOM 720 O O . TRP A 1 93 ? -14.339 0.298 42.297 1.00 83.12 93 TRP A O 1
ATOM 730 N N . GLN A 1 94 ? -14.341 -0.993 40.453 1.00 82.88 94 GLN A N 1
ATOM 731 C CA . GLN A 1 94 ? -14.754 -2.225 41.103 1.00 82.88 94 GLN A CA 1
ATOM 732 C C . GLN A 1 94 ? -13.601 -3.205 40.941 1.00 82.88 94 GLN A C 1
ATOM 734 O O . GLN A 1 94 ? -13.142 -3.427 39.825 1.00 82.88 94 GLN A O 1
ATOM 739 N N . ASP A 1 95 ? -13.120 -3.733 42.061 1.00 85.94 95 ASP A N 1
ATOM 740 C CA . ASP A 1 95 ? -12.135 -4.808 42.080 1.00 85.94 95 ASP A CA 1
ATOM 741 C C . ASP A 1 95 ? -12.899 -6.127 41.922 1.00 85.94 95 ASP A C 1
ATOM 743 O O . ASP A 1 95 ? -13.407 -6.701 42.887 1.00 85.94 95 ASP A O 1
ATOM 747 N N . MET A 1 96 ? -13.155 -6.491 40.669 1.00 85.75 96 MET A N 1
ATOM 748 C CA . MET A 1 96 ? -13.905 -7.680 40.285 1.00 85.75 96 MET A CA 1
ATOM 749 C C . MET A 1 96 ? -13.369 -8.170 38.944 1.00 85.75 96 MET A C 1
ATOM 751 O O . MET A 1 96 ? -13.107 -7.363 38.049 1.00 85.75 96 MET A O 1
ATOM 755 N N . ASP A 1 97 ? -13.259 -9.485 38.792 1.00 84.50 97 ASP A N 1
ATOM 756 C CA . ASP A 1 97 ? -12.952 -10.082 37.498 1.00 84.50 97 ASP A CA 1
ATOM 757 C C . ASP A 1 97 ? -14.054 -9.738 36.491 1.00 84.50 97 ASP A C 1
ATOM 759 O O . ASP A 1 97 ? -15.248 -9.717 36.821 1.00 84.50 97 ASP A O 1
ATOM 763 N N . LEU A 1 98 ? -13.664 -9.473 35.240 1.00 81.06 98 LEU A N 1
ATOM 764 C CA . LEU A 1 98 ? -14.654 -9.382 34.176 1.00 81.06 98 LEU A CA 1
ATOM 765 C C . LEU A 1 98 ? -15.388 -10.728 34.098 1.00 81.06 98 LEU A C 1
ATOM 767 O O . LEU A 1 98 ? -14.743 -11.778 34.186 1.00 81.06 98 LEU A O 1
ATOM 771 N N . PRO A 1 99 ? -16.723 -10.725 33.932 1.00 82.81 99 PRO A N 1
ATOM 772 C CA . PRO A 1 99 ? -17.441 -11.965 33.693 1.00 82.81 99 PRO A CA 1
ATOM 773 C C . PRO A 1 99 ? -16.799 -12.662 32.496 1.00 82.81 99 PRO A C 1
ATOM 775 O O . PRO A 1 99 ? -16.453 -11.996 31.518 1.00 82.81 99 PRO A O 1
ATOM 778 N N . LEU A 1 100 ? -16.628 -13.983 32.594 1.00 79.62 100 LEU A N 1
ATOM 779 C CA . LEU A 1 100 ? -16.064 -14.799 31.525 1.00 79.62 100 LEU A CA 1
ATOM 780 C C . LEU A 1 100 ? -16.983 -14.682 30.304 1.00 79.62 100 LEU A C 1
ATOM 782 O O . LEU A 1 100 ? -17.977 -15.400 30.180 1.00 79.62 100 LEU A O 1
ATOM 786 N N . ALA A 1 101 ? -16.698 -13.707 29.445 1.00 80.50 101 ALA A N 1
ATOM 787 C CA . ALA A 1 101 ? -17.337 -13.600 28.155 1.00 80.50 101 ALA A CA 1
ATOM 788 C C . ALA A 1 101 ? -16.932 -14.846 27.360 1.00 80.50 101 ALA A C 1
ATOM 790 O O . ALA A 1 101 ? -15.784 -15.289 27.481 1.00 80.50 101 ALA A O 1
ATOM 791 N N . PRO A 1 102 ? -17.848 -15.439 26.577 1.00 82.88 102 PRO A N 1
ATOM 792 C CA . PRO A 1 102 ? -17.446 -16.470 25.637 1.00 82.88 102 PRO A CA 1
ATOM 793 C C . PRO A 1 102 ? -16.309 -15.907 24.784 1.00 82.88 102 PRO A C 1
ATOM 795 O O . PRO A 1 102 ? -16.391 -14.765 24.321 1.00 82.88 102 PRO A O 1
ATOM 798 N N . GLU A 1 103 ? -15.237 -16.686 24.627 1.00 80.00 103 GLU A N 1
ATOM 799 C CA . GLU A 1 103 ? -14.169 -16.304 23.712 1.00 80.00 103 GLU A CA 1
ATOM 800 C C . GLU A 1 103 ? -14.798 -16.030 22.343 1.00 80.00 103 GLU A C 1
ATOM 802 O O . GLU A 1 103 ? -15.662 -16.801 21.908 1.00 80.00 103 GLU A O 1
ATOM 807 N N . PRO A 1 104 ? -14.429 -14.925 21.677 1.00 79.94 104 PRO A N 1
ATOM 808 C CA . PRO A 1 104 ? -14.931 -14.653 20.347 1.00 79.94 104 PRO A CA 1
ATOM 809 C C . PRO A 1 104 ? -14.537 -15.823 19.447 1.00 79.94 104 PRO A C 1
ATOM 811 O O . PRO A 1 104 ? -13.358 -16.038 19.161 1.00 79.94 104 PRO A O 1
ATOM 814 N N . THR A 1 105 ? -15.526 -16.602 19.017 1.00 79.50 105 THR A N 1
ATOM 815 C CA . THR A 1 105 ? -15.312 -17.646 18.024 1.00 79.50 105 THR A CA 1
ATOM 816 C C . THR A 1 105 ? -14.931 -16.954 16.728 1.00 79.50 105 THR A C 1
ATOM 818 O O . THR A 1 105 ? -15.703 -16.159 16.191 1.00 79.50 105 THR A O 1
ATOM 821 N N . TRP A 1 106 ? -13.721 -17.217 16.241 1.00 80.75 106 TRP A N 1
ATOM 822 C CA . TRP A 1 106 ? -13.294 -16.704 14.948 1.00 80.75 106 TRP A CA 1
ATOM 823 C C . TRP A 1 106 ? -14.055 -17.458 13.858 1.00 80.75 106 TRP A C 1
ATOM 825 O O . TRP A 1 106 ? -13.692 -18.570 13.475 1.00 80.75 106 TRP A O 1
ATOM 835 N N . GLU A 1 107 ? -15.162 -16.879 13.406 1.00 82.19 107 GLU A N 1
ATOM 836 C CA . GLU A 1 107 ? -15.883 -17.370 12.240 1.00 82.19 107 GLU A CA 1
ATOM 837 C C . GLU A 1 107 ? -15.176 -16.870 10.982 1.00 82.19 107 GLU A C 1
ATOM 839 O O . GLU A 1 107 ? -14.923 -15.673 10.825 1.00 82.19 107 GLU A O 1
ATOM 844 N N . GLN A 1 108 ? -14.832 -17.795 10.083 1.00 80.00 108 GLN A N 1
ATOM 845 C CA . GLN A 1 108 ? -14.205 -17.441 8.817 1.00 80.00 108 GLN A CA 1
ATOM 846 C C . GLN A 1 108 ? -15.169 -16.556 8.009 1.00 80.00 108 GLN A C 1
ATOM 848 O O . GLN A 1 108 ? -16.279 -17.008 7.700 1.00 80.00 108 GLN A O 1
ATOM 853 N N . PRO A 1 109 ? -14.760 -15.332 7.629 1.00 80.94 109 PRO A N 1
ATOM 854 C CA . PRO A 1 109 ? -15.605 -14.437 6.851 1.00 80.94 109 PRO A CA 1
ATOM 855 C C . PRO A 1 109 ? -16.050 -15.092 5.542 1.00 80.94 109 PRO A C 1
ATOM 857 O O . PRO A 1 109 ? -15.248 -15.761 4.895 1.00 80.94 109 PRO A O 1
ATOM 860 N N . GLU A 1 110 ? -17.297 -14.866 5.123 1.00 82.25 110 GLU A N 1
ATOM 861 C CA . GLU A 1 110 ? -17.898 -15.486 3.927 1.00 82.25 110 GLU A CA 1
ATOM 862 C C . GLU A 1 110 ? -17.036 -15.307 2.664 1.00 82.25 110 GLU A C 1
ATOM 864 O O . GLU A 1 110 ? -16.848 -16.238 1.886 1.00 82.25 110 GLU A O 1
ATOM 869 N N . TRP A 1 111 ? -16.400 -14.142 2.511 1.00 74.06 111 TRP A N 1
ATOM 870 C CA . TRP A 1 111 ? -15.505 -13.848 1.389 1.00 74.06 111 TRP A CA 1
ATOM 871 C C . TRP A 1 111 ? -14.215 -14.683 1.387 1.00 74.06 111 TRP A C 1
ATOM 873 O O . TRP A 1 111 ? -13.613 -14.858 0.332 1.00 74.06 111 TRP A O 1
ATOM 883 N N . LEU A 1 112 ? -13.796 -15.219 2.536 1.00 73.75 112 LEU A N 1
ATOM 884 C CA . LEU A 1 112 ? -12.629 -16.092 2.670 1.00 73.75 112 LEU A CA 1
ATOM 885 C C . LEU A 1 112 ? -13.012 -17.579 2.590 1.00 73.75 112 LEU A C 1
ATOM 887 O O . LEU A 1 112 ? -12.125 -18.421 2.523 1.00 73.75 112 LEU A O 1
ATOM 891 N N . GLN A 1 113 ? -14.304 -17.924 2.604 1.00 76.19 113 GLN A N 1
ATOM 892 C CA . GLN A 1 113 ? -14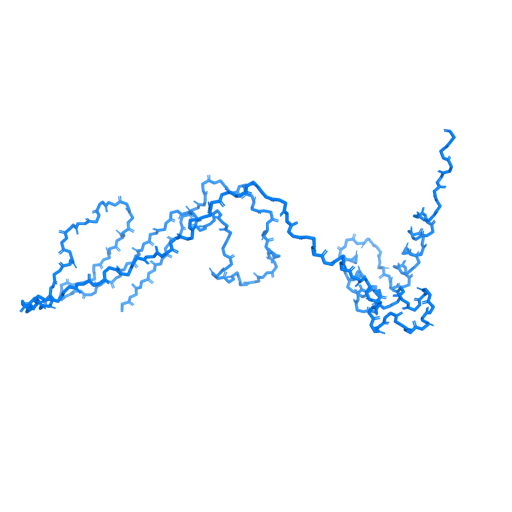.771 -19.317 2.509 1.00 76.19 113 GLN A CA 1
ATOM 893 C C . GLN A 1 113 ? -14.615 -19.906 1.098 1.00 76.19 113 GLN A C 1
ATOM 895 O O . GLN A 1 113 ? -14.665 -21.122 0.915 1.00 76.19 113 GLN A O 1
ATOM 900 N N . ASN A 1 114 ? -14.397 -19.055 0.097 1.00 76.12 114 ASN A N 1
ATOM 901 C CA . ASN A 1 114 ? -14.103 -19.481 -1.2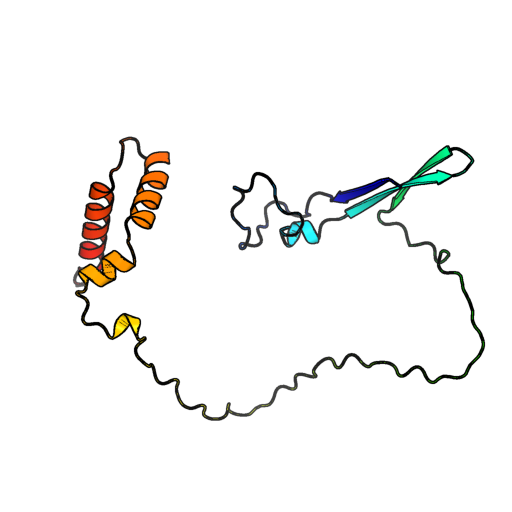62 1.00 76.12 114 ASN A CA 1
ATOM 902 C C . ASN A 1 114 ? -12.662 -20.015 -1.357 1.00 76.12 114 ASN A C 1
ATOM 904 O O . ASN A 1 114 ? -11.732 -19.437 -0.798 1.00 76.12 114 ASN A O 1
ATOM 908 N N . ASN A 1 115 ? -12.465 -21.104 -2.108 1.00 80.12 115 ASN A N 1
ATOM 909 C CA . ASN A 1 115 ? -11.155 -21.729 -2.338 1.00 80.12 115 ASN A CA 1
ATOM 910 C C . ASN A 1 115 ? -10.299 -20.917 -3.328 1.00 80.12 115 ASN A C 1
ATOM 912 O O . ASN A 1 115 ? -9.961 -21.407 -4.407 1.00 80.12 115 ASN A O 1
ATOM 916 N N . TYR A 1 116 ? -9.983 -19.671 -2.988 1.00 84.06 116 TYR A N 1
ATOM 917 C CA . TYR A 1 116 ? -9.108 -18.838 -3.802 1.00 84.06 116 TYR A CA 1
ATOM 918 C C . TYR A 1 116 ? -7.661 -19.321 -3.726 1.00 84.06 116 TYR A C 1
ATOM 920 O O . TYR A 1 116 ? -7.157 -19.722 -2.674 1.00 84.06 116 TYR A O 1
ATOM 928 N N . SER A 1 117 ? -6.963 -19.234 -4.854 1.00 89.81 117 SER A N 1
ATOM 929 C CA . SER A 1 117 ? -5.514 -19.402 -4.881 1.00 89.81 117 SER A CA 1
ATOM 930 C C . SER A 1 117 ? -4.843 -18.272 -4.086 1.00 89.81 117 SER A C 1
ATOM 932 O O . SER A 1 117 ? -5.304 -17.130 -4.150 1.00 89.81 117 SER A O 1
ATOM 934 N N . PRO A 1 118 ? -3.708 -18.514 -3.400 1.00 87.00 118 PRO A N 1
ATOM 935 C CA . PRO A 1 118 ? -2.950 -17.451 -2.732 1.00 87.00 118 PRO A CA 1
ATOM 936 C C . PRO A 1 118 ? -2.630 -16.255 -3.642 1.00 87.00 118 PRO A C 1
ATOM 938 O O . PRO A 1 118 ? -2.584 -15.117 -3.185 1.00 87.00 118 PRO A O 1
ATOM 941 N N . VAL A 1 119 ? -2.450 -16.504 -4.945 1.00 87.38 119 VAL A N 1
ATOM 942 C CA . VAL A 1 119 ? -2.230 -15.451 -5.947 1.00 87.38 119 VAL A CA 1
ATOM 943 C C . VAL A 1 119 ? -3.488 -14.612 -6.171 1.00 87.38 119 VAL A C 1
ATOM 945 O O . VAL A 1 119 ? -3.390 -13.400 -6.312 1.00 87.38 119 VAL A O 1
ATOM 948 N N . GLU A 1 120 ? -4.666 -15.230 -6.186 1.00 88.44 120 GLU A N 1
ATOM 949 C CA . GLU A 1 120 ? -5.934 -14.515 -6.364 1.00 88.44 120 GLU A CA 1
ATOM 950 C C . GLU A 1 120 ? -6.213 -13.619 -5.162 1.00 88.44 120 GLU A C 1
ATOM 952 O O . GLU A 1 120 ? -6.534 -12.450 -5.340 1.00 88.44 120 GLU A O 1
ATOM 957 N N . ILE A 1 121 ? -5.981 -14.130 -3.949 1.00 88.44 121 ILE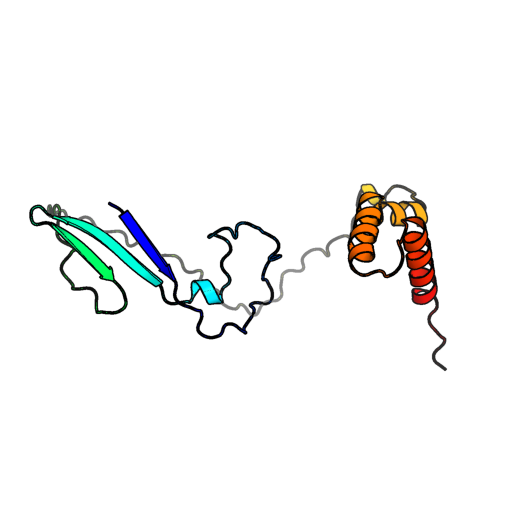 A N 1
ATOM 958 C CA . ILE A 1 121 ? -6.081 -13.342 -2.716 1.00 88.44 121 ILE A CA 1
ATOM 959 C C . ILE A 1 121 ? -5.110 -12.157 -2.771 1.00 88.44 121 ILE A C 1
ATOM 961 O O . ILE A 1 121 ? -5.499 -11.032 -2.480 1.00 88.44 121 ILE A O 1
ATOM 965 N N . PHE A 1 122 ? -3.863 -12.373 -3.199 1.00 88.88 122 PHE A N 1
ATOM 966 C CA . PHE A 1 122 ? -2.891 -11.288 -3.352 1.00 88.88 122 PHE A CA 1
ATOM 967 C C . PHE A 1 122 ? -3.370 -10.207 -4.335 1.00 88.88 122 PHE A C 1
ATOM 969 O O . PHE A 1 122 ? -3.244 -9.019 -4.050 1.00 88.88 122 PHE A O 1
ATOM 976 N N . VAL A 1 123 ? -3.954 -10.607 -5.467 1.00 88.31 123 VAL A N 1
ATOM 977 C CA . VAL A 1 123 ? -4.501 -9.674 -6.466 1.00 88.31 123 VAL A CA 1
ATOM 978 C C . VAL A 1 123 ? -5.736 -8.931 -5.947 1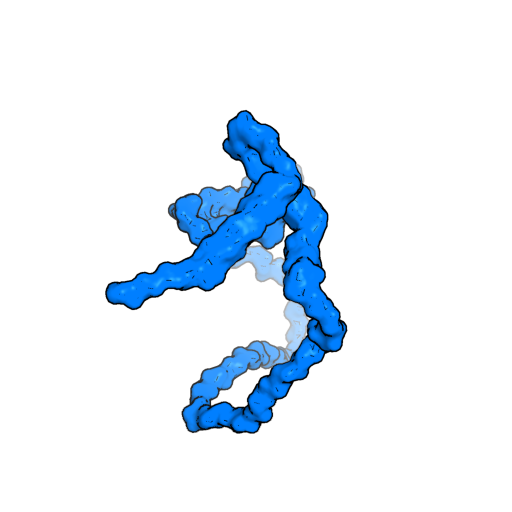.00 88.31 123 VAL A C 1
ATOM 980 O O . VAL A 1 123 ? -5.961 -7.803 -6.368 1.00 88.31 123 VAL A O 1
ATOM 983 N N . MET A 1 124 ? -6.504 -9.499 -5.011 1.00 88.88 124 MET A N 1
ATOM 984 C CA . MET A 1 124 ? -7.603 -8.770 -4.359 1.00 88.88 124 MET A CA 1
ATOM 985 C C . MET A 1 124 ? -7.107 -7.595 -3.509 1.00 88.88 124 MET A C 1
ATOM 987 O O . MET A 1 124 ? -7.789 -6.581 -3.434 1.00 88.88 124 MET A O 1
ATOM 991 N N . PHE A 1 125 ? -5.934 -7.717 -2.878 1.00 90.06 125 PHE A N 1
ATOM 992 C CA . PHE A 1 125 ? -5.330 -6.622 -2.106 1.00 90.06 125 PHE A CA 1
ATOM 993 C C . PHE A 1 125 ? -4.556 -5.631 -2.985 1.00 90.06 125 PHE A C 1
ATOM 995 O O . PHE A 1 125 ? -4.529 -4.440 -2.690 1.00 90.06 125 PHE A O 1
ATOM 1002 N N . PHE A 1 126 ? -3.909 -6.120 -4.045 1.00 92.12 126 PHE A N 1
ATOM 1003 C CA . PHE A 1 126 ? -3.146 -5.315 -5.002 1.00 92.12 126 PHE A CA 1
ATOM 1004 C C . PHE A 1 126 ? -3.823 -5.340 -6.369 1.00 92.12 126 PHE A C 1
ATOM 1006 O O . PHE A 1 126 ? -3.305 -5.918 -7.334 1.00 92.12 126 PHE A O 1
ATOM 1013 N N . ASP A 1 127 ? -4.998 -4.725 -6.432 1.00 92.75 127 ASP A N 1
ATOM 1014 C CA . ASP A 1 127 ? -5.729 -4.567 -7.678 1.00 92.75 127 ASP A CA 1
ATOM 1015 C C . ASP A 1 127 ? -5.048 -3.550 -8.616 1.00 92.75 127 ASP A C 1
ATOM 1017 O O . ASP A 1 127 ? -3.986 -2.982 -8.334 1.00 92.75 127 ASP A O 1
ATOM 1021 N N . ASN A 1 128 ? -5.633 -3.351 -9.798 1.00 92.94 128 ASN A N 1
ATOM 1022 C CA . ASN A 1 128 ? -5.053 -2.441 -10.782 1.00 92.94 128 ASN A CA 1
ATOM 1023 C C . ASN A 1 128 ? -5.088 -0.977 -10.317 1.00 92.94 128 ASN A C 1
ATOM 1025 O O . ASN A 1 128 ? -4.185 -0.236 -10.686 1.00 92.94 128 ASN A O 1
ATOM 1029 N N . GLU A 1 129 ? -6.067 -0.574 -9.503 1.00 95.12 129 GLU A N 1
ATOM 1030 C CA . GLU A 1 129 ? -6.187 0.802 -9.009 1.00 95.12 129 GLU A CA 1
ATOM 1031 C C . GLU A 1 129 ? -5.068 1.116 -8.012 1.00 95.12 129 GLU A C 1
ATOM 1033 O O . GLU A 1 129 ? -4.348 2.102 -8.172 1.00 95.12 129 GLU A O 1
ATOM 1038 N N . VAL A 1 130 ? -4.830 0.218 -7.052 1.00 95.94 130 VAL A N 1
ATOM 1039 C CA . VAL A 1 130 ? -3.717 0.327 -6.102 1.00 95.94 130 VAL A CA 1
ATOM 1040 C C . VAL A 1 130 ? -2.376 0.323 -6.838 1.00 95.94 130 VAL A C 1
ATOM 1042 O O . VAL A 1 130 ? -1.486 1.120 -6.538 1.00 95.94 130 VAL A O 1
ATOM 1045 N N . LEU A 1 131 ? -2.211 -0.552 -7.832 1.00 95.19 131 LEU A N 1
ATOM 1046 C CA . LEU A 1 131 ? -0.980 -0.611 -8.618 1.00 95.19 131 LEU A CA 1
ATOM 1047 C C . LEU A 1 131 ? -0.755 0.656 -9.452 1.00 95.19 131 LEU A C 1
ATOM 1049 O O . LEU A 1 131 ? 0.380 1.126 -9.543 1.00 95.19 131 LEU A O 1
ATOM 1053 N N . GLU A 1 132 ? -1.805 1.222 -10.044 1.00 95.81 132 GLU A N 1
ATOM 1054 C CA . GLU A 1 132 ? -1.737 2.492 -10.769 1.00 95.81 132 GLU A CA 1
ATOM 1055 C C . GLU A 1 132 ? -1.412 3.657 -9.836 1.00 95.81 132 GLU A C 1
ATOM 1057 O O . GLU A 1 132 ? -0.553 4.476 -10.170 1.00 95.81 132 GLU A O 1
ATOM 1062 N N . LEU A 1 133 ? -2.008 3.695 -8.642 1.00 96.31 133 LEU A N 1
ATOM 1063 C CA . LEU A 1 133 ? -1.690 4.683 -7.615 1.00 96.31 133 LEU A CA 1
ATOM 1064 C C . LEU A 1 133 ? -0.203 4.631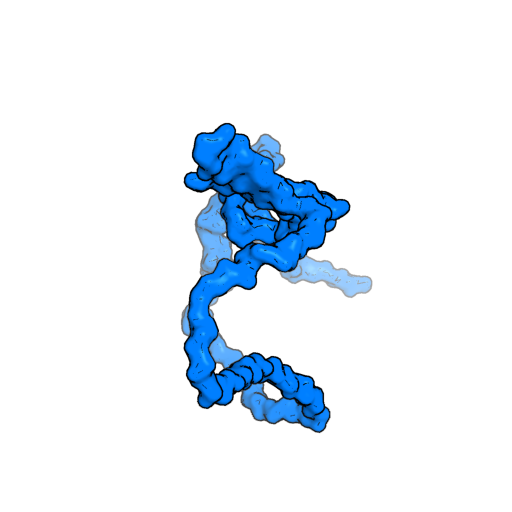 -7.243 1.00 96.31 133 LEU A C 1
ATOM 1066 O O . LEU A 1 133 ? 0.486 5.650 -7.297 1.00 96.31 133 LEU A O 1
ATOM 1070 N N . ILE A 1 134 ? 0.324 3.438 -6.946 1.00 95.69 134 ILE A N 1
ATOM 1071 C CA . ILE A 1 134 ? 1.745 3.251 -6.618 1.00 95.69 134 ILE A CA 1
ATOM 1072 C C . ILE A 1 134 ? 2.636 3.707 -7.779 1.00 95.69 134 ILE A C 1
ATOM 1074 O O . ILE A 1 134 ? 3.648 4.373 -7.551 1.00 95.69 134 ILE A O 1
ATOM 1078 N N . VAL A 1 135 ? 2.279 3.378 -9.025 1.00 96.19 135 VAL A N 1
ATOM 1079 C CA . VAL A 1 135 ? 3.023 3.814 -10.217 1.00 96.19 135 VAL A CA 1
ATOM 1080 C C . VAL A 1 135 ? 3.012 5.336 -10.358 1.00 96.19 135 VAL A C 1
ATOM 1082 O O . VAL A 1 135 ? 4.063 5.922 -10.626 1.00 96.19 135 VAL A O 1
ATOM 1085 N N . ASN A 1 136 ? 1.865 5.985 -10.162 1.00 95.44 136 ASN A N 1
ATOM 1086 C CA . ASN A 1 136 ? 1.738 7.438 -10.256 1.00 95.44 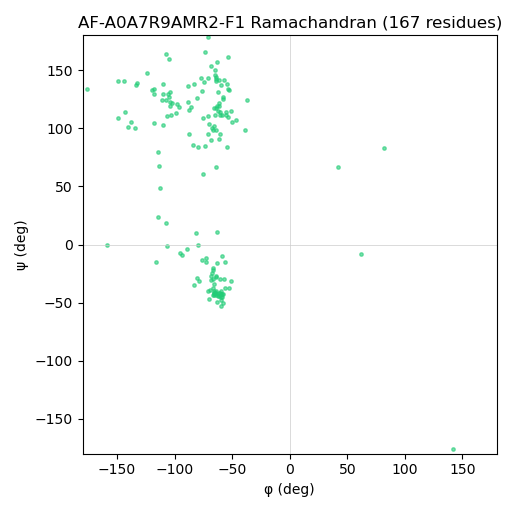136 ASN A CA 1
ATOM 1087 C C . ASN A 1 136 ? 2.594 8.131 -9.192 1.00 95.44 136 ASN A C 1
ATOM 1089 O O . ASN A 1 136 ? 3.432 8.966 -9.532 1.00 95.44 136 ASN A O 1
ATOM 1093 N N . CYS A 1 137 ? 2.479 7.705 -7.933 1.00 95.19 137 CYS A N 1
ATOM 1094 C CA . CYS A 1 137 ? 3.291 8.234 -6.840 1.00 95.19 137 CYS A CA 1
ATOM 1095 C C . CYS A 1 137 ? 4.789 7.991 -7.070 1.00 95.19 137 CYS A C 1
ATOM 1097 O O . CYS A 1 137 ? 5.604 8.888 -6.869 1.00 95.19 137 CYS A O 1
ATOM 1099 N N . SER A 1 138 ? 5.169 6.803 -7.551 1.00 94.94 138 SER A N 1
ATOM 1100 C CA . SER A 1 138 ? 6.573 6.474 -7.833 1.00 94.94 138 SER A CA 1
ATOM 1101 C C . SER A 1 138 ? 7.151 7.349 -8.945 1.00 94.94 138 SER A C 1
ATOM 1103 O O . SER A 1 138 ? 8.288 7.808 -8.849 1.00 94.94 138 SER A O 1
ATOM 1105 N N . ASN A 1 139 ? 6.371 7.618 -9.994 1.00 94.94 139 ASN A N 1
ATOM 1106 C CA . ASN A 1 139 ? 6.806 8.429 -11.130 1.00 94.94 139 ASN A CA 1
ATOM 1107 C C . ASN A 1 139 ? 7.048 9.903 -10.778 1.00 94.94 139 ASN A C 1
ATOM 1109 O O . ASN A 1 139 ? 7.810 10.554 -11.489 1.00 94.94 139 ASN A O 1
ATOM 1113 N N . ASN A 1 140 ? 6.490 10.411 -9.675 1.00 94.06 140 ASN A N 1
ATOM 1114 C CA . ASN A 1 140 ? 6.794 11.763 -9.193 1.00 94.06 140 ASN A CA 1
ATOM 1115 C C . ASN A 1 140 ? 8.266 11.917 -8.775 1.00 94.06 140 ASN A C 1
ATOM 1117 O O . ASN A 1 140 ? 8.825 13.008 -8.871 1.00 94.06 140 ASN A O 1
ATOM 1121 N N . TYR A 1 141 ? 8.904 10.826 -8.340 1.00 92.56 141 TYR A N 1
ATOM 1122 C CA . TYR A 1 141 ? 10.277 10.829 -7.822 1.00 92.56 141 TYR A CA 1
ATOM 1123 C C . TYR A 1 141 ? 11.254 10.017 -8.679 1.00 92.56 141 TYR A C 1
ATOM 1125 O O . TYR A 1 141 ? 12.472 10.137 -8.528 1.00 92.56 141 TYR A O 1
ATOM 1133 N N . ALA A 1 142 ? 10.752 9.167 -9.573 1.00 90.56 142 ALA A N 1
ATOM 1134 C CA . ALA A 1 142 ? 11.590 8.295 -10.372 1.00 90.56 142 ALA A CA 1
ATOM 1135 C C . ALA A 1 142 ? 12.287 9.057 -11.509 1.00 90.56 142 ALA A C 1
ATOM 1137 O O . ALA A 1 142 ? 11.670 9.756 -12.306 1.00 90.56 142 ALA A O 1
ATOM 1138 N N . PHE A 1 143 ? 13.596 8.838 -11.653 1.00 90.69 143 PHE A N 1
ATOM 1139 C CA . PHE A 1 143 ? 14.363 9.357 -12.792 1.00 90.69 143 PHE A CA 1
ATOM 1140 C C . PHE A 1 143 ? 13.958 8.704 -14.129 1.00 90.69 143 PHE A C 1
ATOM 1142 O O . PHE A 1 143 ? 14.160 9.270 -15.202 1.00 90.69 143 PHE A O 1
ATOM 1149 N N . ARG A 1 144 ? 13.405 7.486 -14.080 1.00 90.00 144 ARG A N 1
ATOM 1150 C CA . ARG A 1 144 ? 12.893 6.747 -15.242 1.00 90.00 144 ARG A CA 1
ATOM 1151 C C . ARG A 1 144 ? 11.442 6.377 -15.008 1.00 90.00 144 ARG A C 1
ATOM 1153 O O . ARG A 1 144 ? 11.067 6.073 -13.883 1.00 90.00 144 ARG A O 1
ATOM 1160 N N . LYS A 1 145 ? 10.664 6.340 -16.089 1.00 92.50 145 LYS A N 1
ATOM 1161 C CA . LYS A 1 145 ? 9.252 5.973 -16.033 1.00 92.50 145 LYS A CA 1
ATOM 1162 C C . LYS A 1 145 ? 9.094 4.528 -15.558 1.00 92.50 145 LYS A C 1
ATOM 1164 O O . LYS A 1 145 ? 9.578 3.610 -16.214 1.00 92.50 145 LYS A O 1
ATOM 1169 N N . VAL A 1 146 ? 8.411 4.366 -14.435 1.00 94.38 146 VAL A N 1
ATOM 1170 C CA . VAL A 1 146 ? 8.043 3.090 -13.828 1.00 94.38 146 VAL A CA 1
ATOM 1171 C C . VAL A 1 146 ? 6.708 2.640 -14.411 1.00 94.38 146 VAL A C 1
ATOM 1173 O O . VAL A 1 146 ? 5.787 3.446 -14.574 1.00 94.38 146 VAL A O 1
ATOM 1176 N N . THR A 1 147 ? 6.604 1.356 -14.748 1.00 95.62 147 THR A N 1
ATOM 1177 C CA . THR A 1 147 ? 5.374 0.726 -15.238 1.00 95.62 147 THR A CA 1
ATOM 1178 C C . THR A 1 147 ? 4.757 -0.192 -14.183 1.00 95.62 147 THR A C 1
ATOM 1180 O O . THR A 1 147 ? 5.418 -0.619 -13.238 1.00 95.62 147 THR A O 1
ATOM 1183 N N . ILE A 1 148 ? 3.486 -0.562 -14.372 1.00 94.44 148 ILE A N 1
ATOM 1184 C CA . ILE A 1 148 ? 2.781 -1.514 -13.495 1.00 94.44 148 ILE A CA 1
ATOM 1185 C C . ILE A 1 148 ? 3.539 -2.845 -13.400 1.00 94.44 148 ILE A C 1
ATOM 1187 O O . ILE A 1 148 ? 3.603 -3.455 -12.335 1.00 94.44 148 ILE A O 1
ATOM 1191 N N . ASN A 1 149 ? 4.139 -3.299 -14.504 1.00 94.62 149 ASN A N 1
ATOM 1192 C CA . ASN A 1 149 ? 4.891 -4.548 -14.512 1.00 94.62 149 ASN A CA 1
ATOM 1193 C C . ASN A 1 149 ? 6.153 -4.462 -13.640 1.00 94.62 149 ASN A C 1
ATOM 1195 O O . ASN A 1 149 ? 6.471 -5.421 -12.943 1.00 94.62 149 ASN A O 1
ATOM 1199 N N . ASP A 1 150 ? 6.825 -3.309 -13.625 1.00 94.31 150 ASP A N 1
ATOM 1200 C CA . ASP A 1 150 ? 8.001 -3.090 -12.776 1.00 94.31 150 ASP A CA 1
ATOM 1201 C C . ASP A 1 150 ? 7.624 -3.159 -11.292 1.00 94.31 150 ASP A C 1
ATOM 1203 O O . ASP A 1 150 ? 8.311 -3.817 -10.513 1.00 94.31 150 ASP A O 1
ATOM 1207 N N . ILE A 1 151 ? 6.488 -2.562 -10.913 1.00 94.88 151 ILE A N 1
ATOM 1208 C CA . ILE A 1 151 ? 5.953 -2.641 -9.546 1.00 94.88 151 ILE A CA 1
ATOM 1209 C C . ILE A 1 151 ? 5.537 -4.074 -9.186 1.00 94.88 151 ILE A C 1
ATOM 1211 O O . ILE A 1 151 ? 5.865 -4.542 -8.098 1.00 94.88 151 ILE A O 1
ATOM 1215 N N . LYS A 1 152 ? 4.892 -4.818 -10.095 1.00 93.31 152 LYS A N 1
ATOM 1216 C CA . LYS A 1 152 ? 4.548 -6.237 -9.870 1.00 93.31 152 LYS A CA 1
ATOM 1217 C C . LYS A 1 152 ? 5.791 -7.095 -9.629 1.00 93.31 152 LYS A C 1
ATOM 1219 O O . LYS A 1 152 ? 5.814 -7.902 -8.701 1.00 93.31 152 LYS A O 1
ATOM 1224 N N . VAL A 1 153 ? 6.838 -6.905 -10.434 1.00 94.00 153 VAL A N 1
ATOM 1225 C CA . VAL A 1 153 ? 8.121 -7.602 -10.258 1.00 94.00 153 VAL A CA 1
ATOM 1226 C C . VAL A 1 153 ? 8.775 -7.200 -8.938 1.00 94.00 153 VAL A C 1
ATOM 1228 O O . VAL A 1 153 ? 9.247 -8.064 -8.201 1.00 94.00 153 VAL A O 1
ATOM 1231 N N . PHE A 1 154 ? 8.763 -5.911 -8.605 1.00 92.81 154 PHE A N 1
ATOM 1232 C CA . PHE A 1 154 ? 9.308 -5.397 -7.353 1.00 92.81 154 PHE A CA 1
ATOM 1233 C C . PHE A 1 154 ? 8.616 -6.005 -6.126 1.00 92.81 154 PHE A C 1
ATOM 1235 O O . PHE A 1 154 ? 9.296 -6.523 -5.241 1.00 92.81 154 PHE A O 1
ATOM 1242 N N . LEU A 1 155 ? 7.280 -6.037 -6.104 1.00 92.56 155 LEU A N 1
ATOM 1243 C CA . LEU A 1 155 ? 6.505 -6.696 -5.049 1.00 92.56 155 LEU A CA 1
ATOM 1244 C C . LEU A 1 155 ? 6.819 -8.194 -4.961 1.00 92.56 155 LEU A C 1
ATOM 1246 O O . LEU A 1 155 ? 6.979 -8.719 -3.862 1.00 92.56 155 LEU A O 1
ATOM 1250 N N . GLY A 1 156 ? 6.985 -8.876 -6.098 1.00 92.06 156 GLY A N 1
ATOM 1251 C CA . GLY A 1 156 ? 7.401 -10.280 -6.130 1.00 92.06 156 GLY A CA 1
ATOM 1252 C C . GLY A 1 156 ? 8.778 -10.517 -5.497 1.00 92.06 156 GLY A C 1
ATOM 1253 O O . GLY A 1 156 ? 8.951 -11.464 -4.730 1.00 92.06 156 GLY A O 1
ATOM 1254 N N . ILE A 1 157 ? 9.748 -9.632 -5.755 1.00 92.31 157 ILE A N 1
ATOM 1255 C CA . ILE A 1 157 ? 11.078 -9.681 -5.124 1.00 92.31 157 ILE A CA 1
ATOM 1256 C C . ILE A 1 157 ? 10.972 -9.423 -3.617 1.00 92.31 157 ILE A C 1
ATOM 1258 O O . ILE A 1 157 ? 11.615 -10.126 -2.836 1.00 92.31 157 ILE A O 1
ATOM 1262 N N . LEU A 1 158 ? 10.168 -8.440 -3.195 1.00 91.12 158 LEU A N 1
ATOM 1263 C CA . LEU A 1 158 ? 9.949 -8.145 -1.776 1.00 91.12 158 LEU A CA 1
ATOM 1264 C C . LEU A 1 158 ? 9.322 -9.328 -1.043 1.00 91.12 158 LEU A C 1
ATOM 1266 O O . LEU A 1 158 ? 9.790 -9.683 0.038 1.00 91.12 158 LEU A O 1
ATOM 1270 N N . LEU A 1 159 ? 8.318 -9.963 -1.651 1.00 89.69 159 LEU A N 1
ATOM 1271 C CA . LEU A 1 159 ? 7.685 -11.158 -1.112 1.00 89.69 159 LEU A CA 1
ATOM 1272 C C . LEU A 1 159 ? 8.728 -12.271 -0.957 1.00 89.69 159 LEU A C 1
ATOM 1274 O O . LEU A 1 159 ? 8.934 -12.776 0.141 1.00 89.69 159 LEU A O 1
ATOM 1278 N N . LEU A 1 160 ? 9.475 -12.587 -2.018 1.00 88.25 160 LEU A N 1
ATOM 1279 C CA . LEU A 1 160 ? 10.505 -13.626 -1.975 1.00 88.25 160 LEU A CA 1
ATOM 1280 C C . LEU A 1 160 ? 11.566 -13.347 -0.898 1.00 88.25 160 LEU A C 1
ATOM 1282 O O . LEU A 1 160 ? 11.938 -14.244 -0.143 1.00 88.25 160 LEU A O 1
ATOM 1286 N N . ARG A 1 161 ? 12.017 -12.093 -0.782 1.00 85.44 161 ARG A N 1
ATOM 1287 C CA . ARG A 1 161 ? 12.987 -11.675 0.238 1.00 85.44 161 ARG A CA 1
ATOM 1288 C C . ARG A 1 161 ? 12.424 -11.794 1.654 1.00 85.44 161 ARG A C 1
ATOM 1290 O O . ARG A 1 161 ? 13.154 -12.208 2.546 1.00 85.44 161 ARG A O 1
ATOM 1297 N N . GLY A 1 162 ? 11.165 -11.417 1.866 1.00 79.00 162 GLY A N 1
ATOM 1298 C CA . GLY A 1 162 ? 10.505 -11.490 3.171 1.00 79.00 162 GLY A CA 1
ATOM 1299 C C . GLY A 1 162 ? 10.261 -12.925 3.641 1.00 79.00 162 GLY A C 1
ATOM 1300 O O . GLY A 1 162 ? 10.317 -13.193 4.837 1.00 79.00 162 GLY A O 1
ATOM 1301 N N . TYR A 1 163 ? 10.049 -13.855 2.708 1.00 73.56 163 TYR A N 1
ATOM 1302 C CA . TYR A 1 163 ? 9.850 -15.273 3.016 1.00 73.56 163 TYR A CA 1
ATOM 1303 C C . TYR A 1 163 ? 11.158 -16.032 3.272 1.00 73.56 163 TYR A C 1
ATOM 1305 O O . TYR A 1 163 ? 11.176 -16.989 4.048 1.00 73.56 163 TYR A O 1
ATOM 1313 N N . CYS A 1 164 ? 12.269 -15.618 2.664 1.00 62.91 164 CYS A N 1
ATOM 1314 C CA . CYS A 1 164 ? 13.576 -16.194 2.957 1.00 62.91 164 CYS A CA 1
ATOM 1315 C C . CYS A 1 164 ? 14.145 -15.608 4.259 1.00 62.91 164 CYS A C 1
ATOM 1317 O O . CYS A 1 164 ? 14.971 -14.696 4.236 1.00 62.91 164 CYS A O 1
ATOM 1319 N N . SER A 1 165 ? 13.747 -16.169 5.405 1.00 64.12 165 SER A N 1
ATOM 1320 C CA . SER A 1 165 ? 14.521 -16.025 6.642 1.00 64.12 165 SER A CA 1
ATOM 1321 C C . SER A 1 165 ? 15.946 -16.507 6.361 1.00 64.12 165 SER A C 1
ATOM 1323 O O . SER A 1 165 ? 16.174 -17.678 6.055 1.00 64.12 165 SER A O 1
ATOM 1325 N N . VAL A 1 166 ? 16.913 -15.588 6.418 1.00 62.53 166 VAL A N 1
ATOM 1326 C CA . VAL A 1 166 ? 18.327 -15.968 6.452 1.00 62.53 166 VAL A CA 1
ATOM 1327 C C . VAL A 1 166 ? 18.497 -16.862 7.682 1.00 62.53 166 VAL A C 1
ATOM 1329 O O . VAL A 1 166 ? 18.071 -16.445 8.764 1.00 62.53 166 VAL A O 1
ATOM 1332 N N . PRO A 1 167 ? 19.069 -18.074 7.557 1.00 58.12 167 PRO A N 1
ATOM 1333 C CA . PRO A 1 167 ? 19.357 -18.880 8.728 1.00 58.12 167 PRO A CA 1
ATOM 1334 C C . PRO A 1 167 ? 20.327 -18.092 9.611 1.00 58.12 167 PRO A C 1
ATOM 1336 O O . PRO A 1 167 ? 21.454 -17.802 9.207 1.00 58.12 167 PRO A O 1
ATOM 1339 N N . SER A 1 168 ? 19.854 -17.697 10.792 1.00 62.41 168 SER A N 1
ATOM 1340 C CA . SER A 1 168 ? 20.705 -17.171 11.853 1.00 62.41 168 SER A CA 1
ATOM 1341 C C . SER A 1 168 ? 21.535 -18.342 12.366 1.00 62.41 168 SER A C 1
ATOM 1343 O O . SER A 1 168 ? 20.996 -19.217 13.043 1.00 62.41 168 SER A O 1
ATOM 1345 N N . TYR A 1 169 ? 22.807 -18.386 11.977 1.00 54.19 169 TYR A N 1
ATOM 1346 C CA . TYR A 1 169 ? 23.810 -19.250 12.601 1.00 54.19 169 TYR A CA 1
ATOM 1347 C C . TYR A 1 169 ? 24.279 -18.656 13.927 1.00 54.19 169 TYR A C 1
ATOM 1349 O O . TYR A 1 169 ? 24.329 -17.407 14.020 1.00 54.19 169 TYR A O 1
#

Mean predicted aligned error: 20.86 Å

Foldseek 3Di:
DDKDKDFDDFPDPPDAPVPQPDPPPPDDDPVRDGPRSVPTFMWMWDWDQDPVGTDIDIDGDDPDPPPPDDDDDDPDDPDPPPPPPPCPPPPDDDPDDDPPDPDPDPDDDPVRVDPDDPVVVVCVVVPPVNLVVVQVVCVVPDPDRDDSVNVVVVVVVVVVVVPDDDPDD

Secondary structure (DSSP, 8-state):
-EEEEEEPPPS-TT---S----TT-SS--TT---HHHHTS-EEEEEEEEETTEEEEEEESSS---TTS---S------------------------PPP-PPP---PPPGGGSS---HHHHHHHHS-HHHHHHHHHHHHTT-SS---HHHHHHHHHHHHHHHH------

Solvent-accessible surface area (backbone atoms only — not comparable to full-atom values): 11570 Å² total; per-residue (Å²): 126,60,73,47,78,45,74,52,78,39,97,57,88,82,66,75,81,86,73,77,70,79,84,81,52,95,66,77,54,86,88,70,63,52,77,54,56,71,69,24,56,64,34,46,38,40,46,48,82,50,101,89,47,80,48,75,49,75,54,67,95,67,83,78,74,93,75,84,85,78,84,90,79,91,70,94,67,99,63,86,76,75,75,80,71,78,79,70,81,80,81,69,88,70,98,66,81,76,76,86,66,78,75,82,76,85,70,79,53,75,87,68,71,54,93,66,52,75,66,54,56,50,41,70,76,54,35,70,66,58,42,48,50,53,31,54,60,47,43,77,75,43,95,56,89,61,47,62,66,56,52,53,51,50,52,51,51,52,51,55,56,69,68,56,73,74,83,84,125